Protein AF-A0A916FU09-F1 (afdb_monomer_lite)

Secondary structure (DSSP, 8-state):
-PPP-SEEEE--SHHHHHHHHHHHHTT--EEEE-SSEEPPGGGS-SSTT-HHHHBEEGGGTEE-SEEEEEETTEEEEEE-EE-

Sequence (83 aa):
MTKVYDYVIIGSGFGGSVSAMRLAEKGYSVLVLEKGKRFADQDFAKSNWQFWKYLWLPALRAHGILQISILKGVMVLHGAGLG

Structure (mmCIF, N/CA/C/O backbone):
data_AF-A0A916FU09-F1
#
_entry.id   AF-A0A916FU09-F1
#
loop_
_atom_site.group_PDB
_atom_site.id
_atom_site.type_symbol
_atom_site.label_atom_id
_atom_site.label_alt_id
_atom_site.label_comp_id
_atom_site.label_asym_id
_atom_site.label_entity_id
_atom_site.label_seq_id
_atom_site.pdbx_PDB_ins_code
_atom_site.Cartn_x
_atom_site.Cartn_y
_atom_site.Cartn_z
_atom_site.occupancy
_atom_site.B_iso_or_equiv
_atom_site.auth_seq_id
_atom_site.auth_comp_id
_atom_site.auth_asym_id
_atom_site.auth_atom_id
_atom_site.pdbx_PDB_model_num
ATOM 1 N N . MET A 1 1 ? -0.592 -15.564 19.654 1.00 65.31 1 MET A N 1
ATOM 2 C CA . MET A 1 1 ? -1.718 -14.692 20.058 1.00 65.31 1 MET A CA 1
ATOM 3 C C . MET A 1 1 ? -2.356 -14.122 18.804 1.00 65.31 1 MET A C 1
ATOM 5 O O . MET A 1 1 ? -1.633 -13.600 17.965 1.00 65.31 1 MET A O 1
ATOM 9 N N . THR A 1 2 ? -3.668 -14.264 18.648 1.00 83.94 2 THR A N 1
ATOM 10 C CA . THR A 1 2 ? -4.445 -13.659 17.557 1.00 83.94 2 THR A CA 1
ATOM 11 C C . THR A 1 2 ? -4.695 -12.188 17.873 1.00 83.94 2 THR A C 1
ATOM 13 O O . THR A 1 2 ? -5.218 -11.863 18.935 1.00 83.94 2 THR A O 1
ATOM 16 N N . LYS A 1 3 ? -4.285 -11.293 16.971 1.00 89.38 3 LYS A N 1
ATOM 17 C CA . LYS A 1 3 ? -4.508 -9.851 17.097 1.00 89.38 3 LYS A CA 1
ATOM 18 C C . LYS A 1 3 ? -5.703 -9.468 16.228 1.00 89.38 3 LYS A C 1
ATOM 20 O O . LYS A 1 3 ? -5.675 -9.706 15.024 1.00 89.38 3 LYS A O 1
ATOM 25 N N . VAL A 1 4 ? -6.749 -8.934 16.851 1.00 95.44 4 VAL A N 1
ATOM 26 C CA . VAL A 1 4 ? -7.955 -8.446 16.170 1.00 95.44 4 VAL A CA 1
ATOM 27 C C . VAL A 1 4 ? -7.783 -6.952 15.903 1.00 95.44 4 VAL A C 1
ATOM 29 O O . VAL A 1 4 ? -7.243 -6.241 16.750 1.00 95.44 4 VAL A O 1
ATOM 32 N N . TYR A 1 5 ? -8.198 -6.509 14.719 1.00 97.62 5 TYR A N 1
ATOM 33 C CA . TYR A 1 5 ? -8.203 -5.109 14.304 1.00 97.62 5 TYR A CA 1
ATOM 34 C C . TYR A 1 5 ? -9.637 -4.694 13.982 1.00 97.62 5 TYR A C 1
ATOM 36 O O . TYR A 1 5 ? -10.390 -5.501 13.437 1.00 97.62 5 TYR A O 1
ATOM 44 N N . ASP A 1 6 ? -9.995 -3.448 14.277 1.00 98.06 6 ASP A N 1
ATOM 45 C CA . ASP A 1 6 ? -11.320 -2.901 13.963 1.00 98.06 6 ASP A CA 1
ATOM 46 C C . ASP A 1 6 ? -11.496 -2.718 12.449 1.00 98.06 6 ASP A C 1
ATOM 48 O O . ASP A 1 6 ? -12.565 -2.981 11.903 1.00 98.06 6 ASP A O 1
ATOM 52 N N . TYR A 1 7 ? -10.426 -2.301 11.759 1.00 98.19 7 TYR A N 1
ATOM 53 C CA . TYR A 1 7 ? -10.424 -2.090 10.311 1.00 98.19 7 TYR A CA 1
ATOM 54 C C . TYR A 1 7 ? -9.170 -2.657 9.646 1.00 98.19 7 TYR A C 1
ATOM 56 O O . TYR A 1 7 ? -8.060 -2.573 10.177 1.00 98.19 7 TYR A O 1
ATOM 64 N N . VAL A 1 8 ? -9.347 -3.174 8.428 1.00 97.81 8 VAL A N 1
ATOM 65 C CA . VAL A 1 8 ? -8.256 -3.597 7.544 1.00 97.81 8 VAL A CA 1
ATOM 66 C C . VAL A 1 8 ? -8.351 -2.820 6.235 1.00 97.81 8 VAL A C 1
ATOM 68 O O . VAL A 1 8 ? -9.386 -2.830 5.573 1.00 97.81 8 VAL A O 1
ATOM 71 N N . ILE A 1 9 ? -7.266 -2.152 5.860 1.00 97.81 9 ILE A N 1
ATOM 72 C CA . ILE A 1 9 ? -7.135 -1.379 4.625 1.00 97.81 9 ILE A CA 1
ATOM 73 C C . ILE A 1 9 ? -6.167 -2.108 3.700 1.00 97.81 9 ILE A C 1
ATOM 75 O O . ILE A 1 9 ? -5.044 -2.426 4.088 1.00 97.81 9 ILE A O 1
ATOM 79 N N . ILE A 1 10 ? -6.603 -2.357 2.467 1.00 96.81 10 ILE A N 1
ATOM 80 C CA . ILE A 1 10 ? -5.792 -3.004 1.435 1.00 96.81 10 ILE A CA 1
ATOM 81 C C . ILE A 1 10 ? -5.282 -1.933 0.469 1.00 96.81 10 ILE A C 1
ATOM 83 O O . ILE A 1 10 ? -6.058 -1.329 -0.270 1.00 96.81 10 ILE A O 1
ATOM 87 N N . GLY A 1 11 ? -3.971 -1.723 0.477 1.00 94.81 11 GLY A N 1
ATOM 88 C CA . GLY A 1 11 ? -3.251 -0.716 -0.290 1.00 94.81 11 GLY A CA 1
ATOM 89 C C . GLY A 1 11 ? -2.911 0.520 0.543 1.00 94.81 11 GLY A C 1
ATOM 90 O O . GLY A 1 11 ? -3.785 1.128 1.161 1.00 94.81 11 GLY A O 1
ATOM 91 N N . SER A 1 12 ? -1.645 0.938 0.512 1.00 94.94 12 SER A N 1
ATOM 92 C CA . SER A 1 12 ? -1.147 2.142 1.197 1.00 94.94 12 SER A CA 1
ATOM 93 C C . SER A 1 12 ? -1.056 3.367 0.279 1.00 94.94 12 SER A C 1
ATOM 95 O O . SER A 1 12 ? -0.313 4.308 0.553 1.00 94.94 12 SER A O 1
ATOM 97 N N . GLY A 1 13 ? -1.805 3.374 -0.827 1.00 92.56 13 GLY A N 1
ATOM 98 C CA . GLY A 1 13 ? -1.929 4.547 -1.695 1.00 92.56 13 GLY A CA 1
ATOM 99 C C . GLY A 1 13 ? -2.611 5.728 -0.990 1.00 92.56 13 GLY A C 1
ATOM 100 O O . GLY A 1 13 ? -2.969 5.651 0.184 1.00 92.56 13 GLY A O 1
ATOM 101 N N . PHE A 1 14 ? -2.848 6.821 -1.720 1.00 94.25 14 PHE A N 1
ATOM 102 C CA . PHE A 1 14 ? -3.424 8.049 -1.151 1.00 94.25 14 PHE A CA 1
ATOM 103 C C . PHE A 1 14 ? -4.721 7.802 -0.360 1.00 94.25 14 PHE A C 1
ATOM 105 O O . PHE A 1 14 ? -4.803 8.150 0.815 1.00 94.25 14 PHE A O 1
ATOM 112 N N . GLY A 1 15 ? -5.709 7.143 -0.974 1.00 95.75 15 GLY A N 1
ATOM 113 C CA . GLY A 1 15 ? -6.989 6.862 -0.319 1.00 95.75 15 GLY A CA 1
ATOM 114 C C . GLY A 1 15 ? -6.837 5.987 0.927 1.00 95.75 15 GLY A C 1
ATOM 115 O O . GLY A 1 15 ? -7.347 6.340 1.985 1.00 95.75 15 GLY A O 1
ATOM 116 N N . GLY A 1 16 ? -6.075 4.892 0.824 1.00 96.38 16 GLY A N 1
ATOM 117 C CA . GLY A 1 16 ? -5.849 3.974 1.941 1.00 96.38 16 GLY A CA 1
ATOM 118 C C . GLY A 1 16 ? -5.137 4.640 3.118 1.00 96.38 16 GLY A C 1
ATOM 119 O O . GLY A 1 16 ? -5.574 4.502 4.257 1.00 96.38 16 GLY A O 1
ATOM 120 N N . SER A 1 17 ? -4.103 5.435 2.847 1.00 95.88 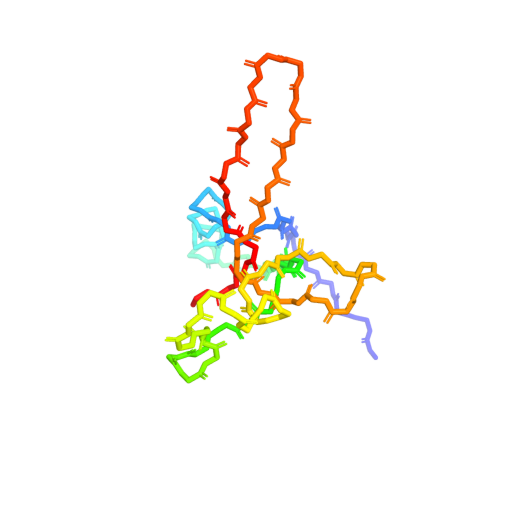17 SER A N 1
ATOM 121 C CA . SER A 1 17 ? -3.343 6.148 3.878 1.00 95.88 17 SER A CA 1
ATOM 122 C C . SER A 1 17 ? -4.170 7.234 4.570 1.00 95.88 17 SER A C 1
ATOM 124 O O . SER A 1 17 ? -4.153 7.330 5.797 1.00 95.88 17 SER A O 1
ATOM 126 N N . VAL A 1 18 ? -4.959 8.010 3.817 1.00 97.69 18 VAL A N 1
ATOM 127 C CA . VAL A 1 18 ? -5.859 9.018 4.401 1.00 97.69 18 VAL A CA 1
ATOM 128 C C . VAL A 1 18 ? -6.949 8.350 5.241 1.00 97.69 18 VAL A C 1
ATOM 130 O O . VAL A 1 18 ? -7.208 8.785 6.362 1.00 97.69 18 VAL A O 1
ATOM 133 N N . SER A 1 19 ? -7.563 7.269 4.750 1.00 98.00 19 SER A N 1
ATOM 134 C CA . SER A 1 19 ? -8.548 6.506 5.523 1.00 98.00 19 SER A CA 1
ATOM 135 C C . SER A 1 19 ? -7.941 5.915 6.797 1.00 98.00 19 SER A C 1
ATOM 137 O O . SER A 1 19 ? -8.553 6.028 7.858 1.00 98.00 19 SER A O 1
ATOM 139 N N . ALA A 1 20 ? -6.731 5.349 6.719 1.00 98.00 20 ALA A N 1
ATOM 140 C CA . ALA A 1 20 ? -6.021 4.797 7.871 1.00 98.00 20 ALA A CA 1
ATOM 141 C C . ALA A 1 20 ? -5.774 5.866 8.936 1.00 98.00 20 ALA A C 1
ATOM 143 O O . ALA A 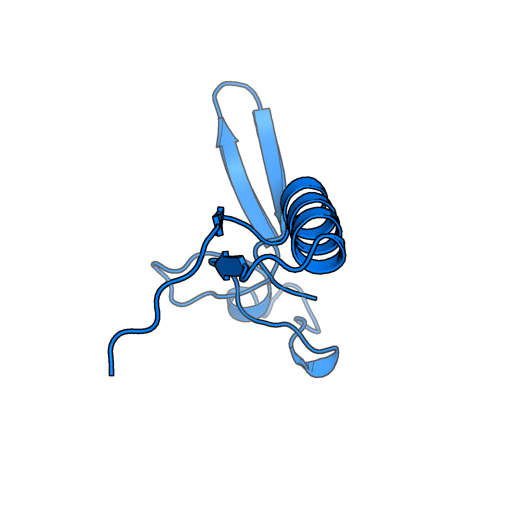1 20 ? -6.094 5.651 10.103 1.00 98.00 20 ALA A O 1
ATOM 144 N N . MET A 1 21 ? -5.278 7.036 8.520 1.00 98.06 21 MET A N 1
ATOM 145 C CA . MET A 1 21 ? -5.041 8.177 9.401 1.00 98.06 21 MET A CA 1
ATOM 146 C C . MET A 1 21 ? -6.330 8.612 10.102 1.00 98.06 21 MET A C 1
ATOM 148 O O . MET A 1 21 ? -6.356 8.701 11.323 1.00 98.06 21 MET A O 1
ATOM 152 N N . ARG A 1 22 ? -7.426 8.812 9.356 1.00 98.50 22 ARG A N 1
ATOM 153 C CA . ARG A 1 22 ? -8.705 9.260 9.934 1.00 98.50 22 ARG A CA 1
ATOM 154 C C . ARG A 1 22 ? -9.318 8.254 10.905 1.00 98.50 22 ARG A C 1
ATOM 156 O O . ARG A 1 22 ? -9.930 8.657 11.890 1.00 98.50 22 ARG A O 1
ATOM 163 N N . LEU A 1 23 ? -9.189 6.957 10.632 1.00 98.44 23 LEU A N 1
ATOM 164 C CA . LEU A 1 23 ? -9.674 5.908 11.531 1.00 98.44 23 LEU A CA 1
ATOM 165 C C . LEU A 1 23 ? -8.807 5.809 12.793 1.00 98.44 23 LEU A C 1
ATOM 167 O O . LEU A 1 23 ? -9.349 5.717 13.893 1.00 98.44 23 LEU A O 1
ATOM 171 N N . ALA A 1 24 ? -7.484 5.904 12.647 1.00 98.12 24 ALA A N 1
ATOM 172 C CA . ALA A 1 24 ? -6.557 5.916 13.773 1.00 98.12 24 ALA A CA 1
ATOM 173 C C . ALA A 1 24 ? -6.744 7.159 14.665 1.00 98.12 24 ALA A C 1
ATOM 175 O O . ALA A 1 24 ? -6.768 7.029 15.884 1.00 98.12 24 ALA A O 1
ATOM 176 N N . GLU A 1 25 ? -6.967 8.344 14.082 1.00 98.50 25 GLU A N 1
ATOM 177 C CA . GLU A 1 25 ? -7.296 9.586 14.810 1.00 98.50 25 GLU A CA 1
ATOM 178 C C . GLU A 1 25 ? -8.566 9.450 15.666 1.00 98.50 25 GLU A C 1
ATOM 180 O O . GLU A 1 25 ? -8.675 10.075 16.718 1.00 98.50 25 GLU A O 1
ATOM 185 N N . LYS A 1 26 ? -9.521 8.611 15.245 1.00 98.31 26 LYS A N 1
ATOM 186 C CA . LYS A 1 26 ? -10.734 8.290 16.015 1.00 98.31 26 LYS A CA 1
ATOM 187 C C . LYS A 1 26 ? -10.521 7.225 17.097 1.00 98.31 26 LYS A C 1
ATOM 189 O O . LYS A 1 26 ? -11.469 6.900 17.807 1.00 98.31 26 LYS A O 1
ATOM 194 N N . GLY A 1 27 ? -9.311 6.685 17.228 1.00 98.19 27 GLY A N 1
ATOM 195 C CA . GLY A 1 27 ? -8.957 5.686 18.236 1.00 98.19 27 GLY A CA 1
ATOM 196 C C . GLY A 1 27 ? -9.184 4.232 17.817 1.00 98.19 27 GLY A C 1
ATOM 197 O O . GLY A 1 27 ? -9.079 3.349 18.664 1.00 98.19 27 GLY A O 1
ATOM 198 N N . TYR A 1 28 ? -9.477 3.957 16.542 1.00 98.44 28 TYR A N 1
ATOM 199 C CA . TYR A 1 28 ? -9.616 2.582 16.061 1.00 98.44 28 TYR A CA 1
ATOM 200 C C . TYR A 1 28 ? -8.261 1.916 15.816 1.00 98.44 28 TYR A C 1
ATOM 202 O O . TYR A 1 28 ? -7.298 2.544 15.369 1.00 98.44 28 TYR A O 1
ATOM 210 N N . SER A 1 29 ? -8.209 0.603 16.029 1.00 97.88 29 SER A N 1
ATOM 211 C CA . SER A 1 29 ? -7.094 -0.234 15.602 1.00 97.88 29 SER A CA 1
ATOM 212 C C . SER A 1 29 ? -7.205 -0.546 14.105 1.00 97.88 29 SER A C 1
ATOM 214 O O . SER A 1 29 ? -8.185 -1.123 13.635 1.00 97.88 29 SER A O 1
ATOM 216 N N . VAL A 1 30 ? -6.189 -0.153 13.334 1.00 98.19 30 VAL A N 1
ATOM 217 C CA . VAL A 1 30 ? -6.199 -0.269 11.868 1.00 98.19 30 VAL A CA 1
ATOM 218 C C . VAL A 1 30 ? -4.987 -1.060 11.389 1.00 98.19 30 VAL A C 1
ATOM 220 O O . VAL A 1 30 ? -3.852 -0.764 11.767 1.00 98.19 30 VAL A O 1
ATOM 223 N N . LEU A 1 31 ? -5.221 -2.055 10.537 1.00 97.25 31 LEU A N 1
ATOM 224 C CA . LEU A 1 31 ? -4.183 -2.786 9.815 1.00 97.25 31 LEU A CA 1
ATOM 225 C C . LEU A 1 31 ? -4.146 -2.315 8.360 1.00 97.25 31 LEU A C 1
ATOM 227 O O . LEU A 1 31 ? -5.150 -2.410 7.663 1.00 97.25 31 LEU A O 1
ATOM 231 N N . VAL A 1 32 ? -2.990 -1.857 7.884 1.00 97.12 32 VAL A N 1
ATOM 232 C CA . VAL A 1 32 ? -2.776 -1.540 6.464 1.00 97.12 32 VAL A CA 1
ATOM 233 C C . VAL A 1 32 ? -1.923 -2.637 5.838 1.00 97.12 32 VAL A C 1
ATOM 235 O O . VAL A 1 32 ? -0.853 -2.958 6.355 1.00 97.12 32 VAL A O 1
ATOM 238 N N . LEU A 1 33 ? -2.393 -3.214 4.735 1.00 96.25 33 LEU A N 1
ATOM 239 C CA . LEU A 1 33 ? -1.684 -4.231 3.965 1.00 96.25 33 LEU A CA 1
ATOM 240 C C . LEU A 1 33 ? -1.304 -3.666 2.601 1.00 96.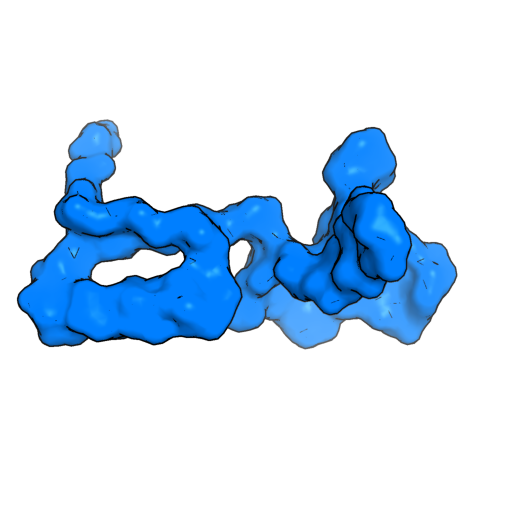25 33 LEU A C 1
ATOM 242 O O . LEU A 1 33 ? -2.175 -3.308 1.818 1.00 96.25 33 LEU A O 1
ATOM 246 N N . GLU A 1 34 ? -0.011 -3.629 2.302 1.00 94.50 34 GLU A N 1
ATOM 247 C CA . GLU A 1 34 ? 0.521 -3.223 1.001 1.00 94.50 34 GLU A CA 1
ATOM 248 C C . GLU A 1 34 ? 1.210 -4.423 0.345 1.00 94.50 34 GLU A C 1
ATOM 250 O O . GLU A 1 34 ? 1.907 -5.187 1.013 1.00 94.50 34 GLU A O 1
ATOM 255 N N . LYS A 1 35 ? 0.988 -4.616 -0.962 1.00 92.06 35 LYS A N 1
ATOM 256 C CA . LYS A 1 35 ? 1.594 -5.733 -1.707 1.00 92.06 35 LYS A CA 1
ATOM 257 C C . LYS A 1 35 ? 3.069 -5.470 -2.009 1.00 92.06 35 LYS A C 1
ATOM 259 O O . LYS A 1 35 ? 3.842 -6.416 -2.127 1.00 92.06 35 LYS A O 1
ATOM 264 N N . GLY A 1 36 ? 3.423 -4.199 -2.210 1.00 90.56 36 GLY A N 1
ATOM 265 C CA . GLY A 1 36 ? 4.774 -3.758 -2.516 1.00 90.56 36 GLY A CA 1
ATOM 266 C C . GLY A 1 36 ? 5.695 -3.802 -1.301 1.00 90.56 36 GLY A C 1
ATOM 267 O O . GLY A 1 36 ? 5.254 -3.878 -0.155 1.00 90.56 36 GLY A O 1
ATOM 268 N N . LYS A 1 37 ? 7.005 -3.722 -1.547 1.00 90.12 37 LYS A N 1
ATOM 269 C CA . LYS A 1 37 ? 7.984 -3.579 -0.461 1.00 90.12 37 LYS A CA 1
ATOM 270 C C . LYS A 1 37 ? 7.951 -2.162 0.114 1.00 90.12 37 LYS A C 1
ATOM 272 O O . LYS A 1 37 ? 7.516 -1.223 -0.552 1.00 90.12 37 LYS A O 1
ATOM 277 N N . ARG A 1 38 ? 8.479 -2.001 1.326 1.00 91.31 38 ARG A N 1
ATOM 278 C CA . ARG A 1 38 ? 8.874 -0.682 1.822 1.00 91.31 38 ARG A CA 1
ATOM 279 C C . ARG A 1 38 ? 10.142 -0.249 1.094 1.00 91.31 38 ARG A C 1
ATOM 281 O O . ARG A 1 38 ? 11.096 -1.021 1.049 1.00 91.31 38 ARG A O 1
ATOM 288 N N . PHE A 1 39 ? 10.126 0.936 0.501 1.00 90.06 39 PHE A N 1
ATOM 289 C CA . PHE A 1 39 ? 11.267 1.507 -0.204 1.00 90.06 39 PHE A CA 1
ATOM 290 C C . PHE A 1 39 ? 11.922 2.573 0.670 1.00 90.06 39 PHE A C 1
ATOM 292 O O . PHE A 1 39 ? 11.261 3.502 1.119 1.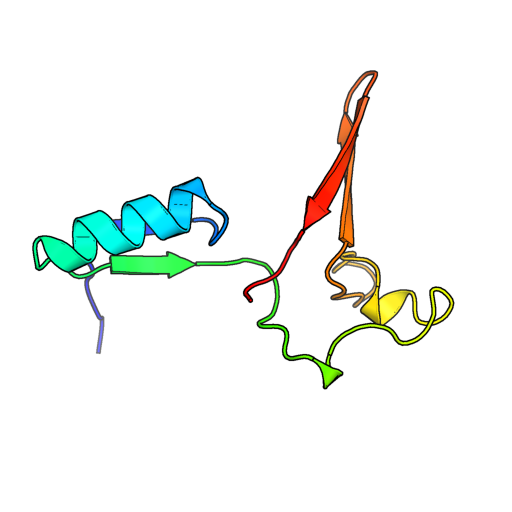00 90.06 39 PHE A O 1
ATOM 299 N N . ALA A 1 40 ? 13.225 2.444 0.887 1.00 89.62 40 ALA A N 1
ATOM 300 C CA . ALA A 1 40 ? 14.095 3.542 1.279 1.00 89.62 40 ALA A CA 1
ATOM 301 C C . ALA A 1 40 ? 14.841 4.086 0.048 1.00 89.62 40 ALA A C 1
ATOM 303 O O . ALA A 1 40 ? 14.863 3.453 -1.010 1.00 89.62 40 ALA A O 1
ATOM 304 N N . ASP A 1 41 ? 15.510 5.230 0.181 1.00 88.00 41 ASP A N 1
ATOM 305 C CA . ASP A 1 41 ? 16.222 5.876 -0.932 1.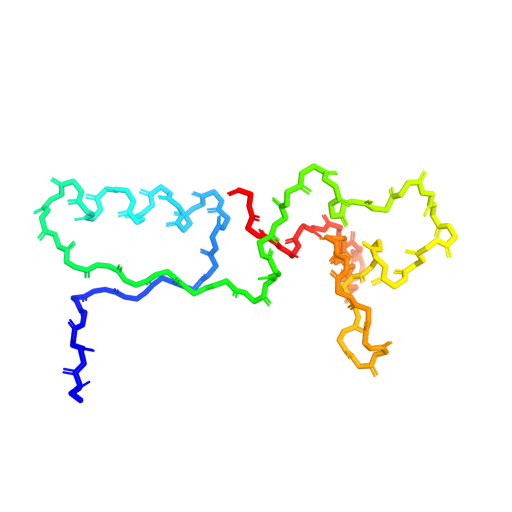00 88.00 41 ASP A CA 1
ATOM 306 C C . ASP A 1 41 ? 17.232 4.942 -1.626 1.00 88.00 41 ASP A C 1
ATOM 308 O O . ASP A 1 41 ? 17.383 4.951 -2.848 1.00 88.00 41 ASP A O 1
ATOM 312 N N . GLN A 1 42 ? 17.891 4.060 -0.869 1.00 87.81 42 GLN A N 1
ATOM 313 C CA . GLN A 1 42 ? 18.835 3.077 -1.409 1.00 87.81 42 GLN A CA 1
ATOM 314 C C . GLN A 1 42 ? 18.190 1.920 -2.196 1.00 87.81 42 GLN A C 1
ATOM 316 O O . GLN A 1 42 ? 18.896 1.181 -2.892 1.00 87.81 42 GLN A O 1
ATOM 321 N N . ASP A 1 43 ? 16.876 1.724 -2.082 1.00 87.38 43 ASP A N 1
ATOM 322 C CA . ASP A 1 43 ? 16.161 0.599 -2.691 1.00 87.38 43 ASP A CA 1
ATOM 323 C C . ASP A 1 43 ? 15.811 0.820 -4.160 1.00 87.38 43 ASP A C 1
ATOM 325 O O . ASP A 1 43 ? 15.493 -0.149 -4.867 1.00 87.38 43 ASP A O 1
ATOM 329 N N . PHE A 1 44 ? 15.863 2.070 -4.615 1.00 87.25 44 PHE A N 1
ATOM 330 C CA . PHE A 1 44 ? 15.542 2.441 -5.981 1.00 87.25 44 PHE A CA 1
ATOM 331 C C . PHE A 1 44 ? 16.627 1.986 -6.961 1.00 87.25 44 PHE A C 1
ATOM 333 O O . PHE A 1 44 ? 17.827 1.950 -6.672 1.00 87.25 44 PHE A O 1
ATOM 340 N N . ALA A 1 45 ? 16.192 1.609 -8.163 1.00 88.94 45 ALA A N 1
ATOM 341 C CA . ALA A 1 45 ? 17.104 1.270 -9.240 1.00 88.94 45 ALA A CA 1
ATOM 342 C C . ALA A 1 45 ? 17.903 2.517 -9.650 1.00 88.94 45 ALA A C 1
ATOM 344 O O . ALA A 1 45 ? 17.328 3.535 -10.020 1.00 88.94 45 ALA A O 1
ATOM 345 N N . LYS A 1 46 ? 19.238 2.421 -9.644 1.00 90.00 46 LYS A N 1
ATOM 346 C CA . LYS A 1 46 ? 20.110 3.504 -10.138 1.00 90.00 46 LYS A CA 1
ATOM 347 C C . LYS A 1 46 ? 20.070 3.648 -11.665 1.00 90.00 46 LYS A C 1
ATOM 349 O O . LYS A 1 46 ? 20.544 4.640 -12.203 1.00 90.00 46 LYS A O 1
ATOM 354 N N . SER A 1 47 ? 19.570 2.631 -12.366 1.00 88.94 47 SER A N 1
ATOM 355 C CA . SER A 1 47 ? 19.451 2.603 -13.822 1.00 88.94 47 SER A CA 1
ATOM 356 C C . SER A 1 47 ? 18.357 1.630 -14.265 1.00 88.94 47 SER A C 1
ATOM 358 O O . SER A 1 47 ? 18.107 0.623 -13.600 1.00 88.94 47 SER A O 1
ATOM 360 N N . ASN A 1 48 ? 17.757 1.884 -15.430 1.00 83.25 48 ASN A N 1
ATOM 361 C CA . ASN A 1 48 ? 16.678 1.053 -15.989 1.00 83.25 48 ASN A CA 1
ATOM 362 C C . ASN A 1 48 ? 17.131 -0.370 -16.369 1.00 83.25 48 ASN A C 1
ATOM 364 O O . ASN A 1 48 ? 16.306 -1.271 -16.485 1.00 83.25 48 ASN A O 1
ATOM 368 N N . TRP A 1 49 ? 18.442 -0.592 -16.507 1.00 86.88 49 TRP A N 1
ATOM 369 C CA . TRP A 1 49 ? 19.028 -1.919 -16.725 1.00 86.88 49 TRP A CA 1
ATOM 370 C C . TRP A 1 49 ? 18.854 -2.854 -15.525 1.00 86.88 49 TRP A C 1
ATOM 372 O O . TRP A 1 49 ? 18.801 -4.070 -15.690 1.00 86.88 49 TRP A O 1
ATOM 382 N N . GLN A 1 50 ? 18.703 -2.304 -14.317 1.00 88.19 50 GLN A N 1
ATOM 383 C CA . GLN A 1 50 ? 18.379 -3.071 -13.112 1.00 88.19 50 GLN A CA 1
ATOM 384 C C . GLN A 1 50 ? 16.873 -3.343 -13.052 1.00 88.19 50 GLN A C 1
ATOM 386 O O . GLN A 1 50 ? 16.196 -2.985 -12.086 1.00 88.19 50 GLN A O 1
ATOM 391 N N . PHE A 1 51 ? 16.333 -3.966 -14.100 1.00 88.06 51 PHE A N 1
ATOM 392 C CA . PHE A 1 51 ? 14.891 -4.131 -14.273 1.00 88.06 51 PHE A CA 1
ATOM 393 C C . PHE A 1 51 ? 14.239 -4.879 -13.097 1.00 88.06 51 PHE A C 1
ATOM 395 O O . PHE A 1 51 ? 13.111 -4.567 -12.736 1.00 88.06 51 PHE A O 1
ATOM 402 N N . TRP A 1 52 ? 14.961 -5.787 -12.426 1.00 88.31 52 TRP A N 1
ATOM 403 C CA . TRP A 1 52 ? 14.482 -6.503 -11.234 1.00 88.31 52 TRP A CA 1
ATOM 404 C C . TRP A 1 52 ? 14.264 -5.605 -10.001 1.00 88.31 52 TRP A C 1
ATOM 406 O O . TRP A 1 52 ? 13.493 -5.961 -9.109 1.00 88.31 52 TRP A O 1
ATOM 416 N N . LYS A 1 53 ? 14.931 -4.443 -9.943 1.00 89.12 53 LYS A N 1
ATOM 417 C CA . LYS A 1 53 ? 14.719 -3.383 -8.938 1.00 89.12 53 LYS A CA 1
ATOM 418 C C . LYS A 1 53 ? 13.783 -2.277 -9.424 1.00 89.12 53 LYS A C 1
ATOM 420 O O . LYS A 1 53 ? 13.363 -1.450 -8.620 1.00 89.12 53 LYS A O 1
ATOM 425 N N . TYR A 1 54 ? 13.480 -2.239 -10.717 1.00 89.44 54 TYR A N 1
ATOM 426 C CA . TYR A 1 54 ? 12.682 -1.183 -11.335 1.00 89.44 54 TYR A CA 1
ATOM 427 C C . TYR A 1 54 ? 11.221 -1.603 -11.542 1.00 89.44 54 TYR A C 1
ATOM 429 O O . TYR A 1 54 ? 10.321 -0.889 -11.106 1.00 89.44 54 TYR A O 1
ATOM 437 N N . LEU A 1 55 ? 10.985 -2.787 -12.116 1.00 92.31 55 LEU A N 1
ATOM 438 C CA . LEU A 1 55 ? 9.655 -3.319 -12.410 1.00 92.31 55 LEU A CA 1
ATOM 439 C C . LEU A 1 55 ? 9.125 -4.220 -11.291 1.00 92.31 55 LEU A C 1
ATOM 441 O O . LEU A 1 55 ? 9.843 -5.053 -10.736 1.00 92.31 55 LEU A O 1
ATOM 445 N N . TRP A 1 56 ? 7.831 -4.099 -11.017 1.00 92.31 56 TRP A N 1
ATOM 446 C CA . TRP A 1 56 ? 7.065 -5.029 -10.203 1.00 92.31 56 TRP A CA 1
ATOM 447 C C . TRP A 1 56 ? 6.558 -6.186 -11.075 1.00 92.31 56 TRP A C 1
ATOM 449 O O . TRP A 1 56 ? 5.491 -6.108 -11.688 1.00 92.31 56 TRP A O 1
ATOM 459 N N . LEU A 1 57 ? 7.336 -7.269 -11.138 1.00 92.31 57 LEU A N 1
ATOM 460 C CA . LEU A 1 57 ? 6.985 -8.530 -11.799 1.00 92.31 57 LEU A CA 1
ATOM 461 C C . LEU A 1 57 ? 7.366 -9.706 -10.879 1.00 92.31 57 LEU A C 1
ATOM 463 O O . LEU A 1 57 ? 8.410 -10.337 -11.078 1.00 92.31 57 LEU A O 1
ATOM 467 N N . PRO A 1 58 ? 6.522 -10.037 -9.881 1.00 87.69 58 PRO A N 1
ATOM 468 C CA . PRO A 1 58 ? 6.840 -11.048 -8.868 1.00 87.69 58 PRO A CA 1
ATOM 469 C C . PRO A 1 58 ? 7.153 -12.430 -9.453 1.00 87.69 58 PRO A C 1
ATOM 471 O O . PRO A 1 58 ? 8.022 -13.134 -8.943 1.00 87.69 58 PRO A O 1
ATOM 474 N N . ALA A 1 59 ? 6.512 -12.791 -10.573 1.00 90.06 59 ALA A N 1
ATOM 475 C CA . ALA A 1 59 ? 6.769 -14.043 -11.291 1.00 90.06 59 ALA A CA 1
ATOM 476 C C . ALA A 1 59 ? 8.230 -14.183 -11.766 1.00 90.06 59 ALA A C 1
ATOM 478 O O . ALA A 1 59 ? 8.742 -15.293 -11.860 1.00 90.06 59 ALA A O 1
ATOM 479 N N . LEU A 1 60 ? 8.918 -13.063 -12.014 1.00 91.19 60 LEU A N 1
ATOM 480 C CA . LEU A 1 60 ? 10.335 -13.009 -12.389 1.00 91.19 60 LEU A CA 1
ATOM 481 C C . LEU A 1 60 ? 11.239 -12.604 -11.214 1.00 91.19 60 LEU A C 1
ATOM 483 O O . LEU A 1 60 ? 12.392 -12.233 -11.420 1.00 91.19 60 LEU A O 1
ATOM 487 N N . ARG A 1 61 ? 10.718 -12.635 -9.978 1.00 89.62 61 ARG A N 1
ATOM 488 C CA . ARG A 1 61 ? 11.378 -12.129 -8.760 1.00 89.62 61 ARG A CA 1
ATOM 489 C C . ARG A 1 61 ? 11.802 -10.656 -8.843 1.00 89.62 61 ARG A C 1
ATOM 491 O O . ARG A 1 61 ? 12.656 -10.214 -8.074 1.00 89.62 61 ARG A O 1
ATOM 498 N N . ALA A 1 62 ? 11.181 -9.888 -9.733 1.00 91.56 62 ALA A N 1
ATOM 499 C CA . ALA A 1 62 ? 11.371 -8.451 -9.834 1.0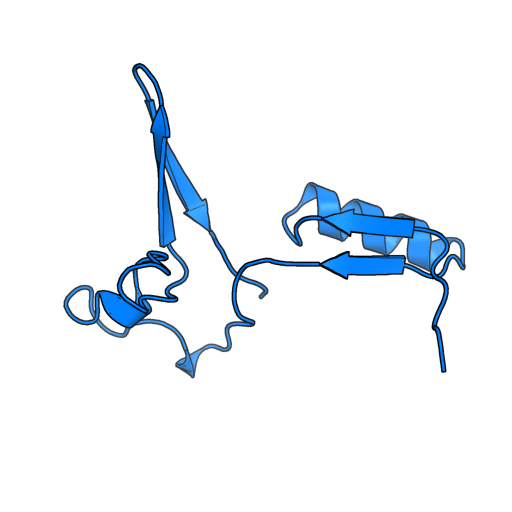0 91.56 62 ALA A CA 1
ATOM 500 C C . ALA A 1 62 ? 10.390 -7.741 -8.889 1.00 91.56 62 ALA A C 1
ATOM 502 O O . ALA A 1 62 ? 9.175 -7.888 -9.018 1.00 91.56 62 ALA A O 1
ATOM 503 N N . HIS A 1 63 ? 10.924 -6.983 -7.934 1.00 91.25 63 HIS A N 1
ATOM 504 C CA . HIS A 1 63 ? 10.162 -6.309 -6.875 1.00 91.25 63 HIS A CA 1
ATOM 505 C C . HIS A 1 63 ? 10.499 -4.813 -6.844 1.00 91.25 63 HIS A C 1
ATOM 507 O O . HIS A 1 63 ? 10.821 -4.241 -5.798 1.00 91.25 63 HIS A O 1
ATOM 513 N N . GLY A 1 64 ? 10.517 -4.199 -8.027 1.00 92.06 64 GLY A N 1
ATOM 514 C CA . GLY A 1 64 ? 10.677 -2.760 -8.191 1.00 92.06 64 GLY A CA 1
ATOM 515 C C . GLY A 1 64 ? 9.386 -1.980 -7.977 1.00 92.06 64 GLY A C 1
ATOM 516 O O . GLY A 1 64 ? 8.327 -2.566 -7.785 1.00 92.06 64 GLY A O 1
ATOM 517 N N . ILE A 1 65 ? 9.482 -0.650 -7.974 1.00 91.69 65 ILE A N 1
ATOM 518 C CA . ILE A 1 65 ? 8.343 0.215 -7.638 1.00 91.69 65 ILE A CA 1
ATOM 519 C C . ILE A 1 65 ? 7.338 0.349 -8.784 1.00 91.69 65 ILE A C 1
ATOM 521 O O . ILE A 1 65 ? 6.158 0.558 -8.531 1.00 91.69 65 ILE A O 1
ATOM 525 N N . LEU A 1 66 ? 7.772 0.239 -10.042 1.00 92.81 66 LEU A N 1
ATOM 526 C CA . LEU A 1 66 ? 6.901 0.481 -11.187 1.00 92.81 66 LEU A CA 1
ATOM 527 C C . LEU A 1 66 ? 6.100 -0.773 -11.536 1.00 92.81 66 LEU A C 1
ATOM 529 O O . LEU A 1 66 ? 6.659 -1.770 -11.992 1.00 92.81 66 LEU A O 1
ATOM 533 N N . GLN A 1 67 ? 4.781 -0.695 -11.425 1.00 92.75 67 GLN A N 1
ATOM 534 C CA . GLN A 1 67 ? 3.868 -1.687 -11.963 1.00 92.75 67 GLN A CA 1
ATOM 535 C C . GLN A 1 67 ? 3.185 -1.167 -13.229 1.00 92.75 67 GLN A C 1
ATOM 537 O O . GLN A 1 67 ? 2.665 -0.053 -13.281 1.00 92.75 67 GLN A O 1
ATOM 542 N N . ILE A 1 68 ? 3.154 -2.025 -14.246 1.00 93.31 68 ILE A N 1
ATOM 543 C CA . ILE A 1 68 ? 2.460 -1.771 -15.506 1.00 93.31 68 ILE A CA 1
ATOM 544 C C . ILE A 1 68 ? 1.218 -2.656 -15.538 1.00 93.31 68 ILE A C 1
ATOM 546 O O . ILE A 1 68 ? 1.289 -3.860 -15.292 1.00 93.31 68 ILE A O 1
ATOM 550 N N . SER A 1 69 ? 0.058 -2.066 -15.801 1.00 91.81 69 SER A N 1
ATOM 551 C CA . SER A 1 69 ? -1.206 -2.787 -15.952 1.00 91.81 69 SER A CA 1
ATOM 552 C C . SER A 1 69 ? -1.817 -2.452 -17.301 1.00 91.81 69 SER A C 1
ATOM 554 O O . SER A 1 69 ? -2.177 -1.308 -17.566 1.00 91.81 69 SER A O 1
ATOM 556 N N . ILE A 1 70 ? -1.896 -3.460 -18.166 1.00 92.88 70 ILE A N 1
ATOM 557 C CA . ILE A 1 70 ? -2.454 -3.331 -19.509 1.00 92.88 70 ILE A CA 1
ATOM 558 C C . ILE A 1 70 ? -3.927 -3.726 -19.434 1.00 92.88 70 ILE A C 1
ATOM 560 O O . ILE A 1 70 ? -4.261 -4.861 -19.099 1.00 92.88 70 ILE A O 1
ATOM 564 N N . LEU A 1 71 ? -4.802 -2.775 -19.732 1.00 92.62 71 LEU A N 1
ATOM 565 C CA . LEU A 1 71 ? -6.240 -2.967 -19.868 1.00 92.62 71 LEU A CA 1
ATOM 566 C C . LEU A 1 71 ? -6.627 -2.780 -21.342 1.00 92.62 71 LEU A C 1
ATOM 568 O O . LEU A 1 71 ? -5.814 -2.370 -22.175 1.00 92.62 71 LEU A O 1
ATOM 572 N N . LYS A 1 72 ? -7.883 -3.071 -21.695 1.00 93.25 72 LYS A N 1
ATOM 573 C CA . LYS A 1 72 ? -8.368 -2.857 -23.066 1.00 93.25 72 LYS A CA 1
ATOM 574 C C . LYS A 1 72 ? -8.304 -1.365 -23.411 1.00 93.25 72 LYS A C 1
ATOM 576 O O . LYS A 1 72 ? -9.076 -0.579 -22.875 1.00 93.25 72 LYS A O 1
ATOM 581 N N . GLY A 1 73 ? -7.376 -0.995 -24.291 1.00 93.31 73 GLY A N 1
ATOM 582 C CA . GLY A 1 73 ? -7.209 0.376 -24.780 1.00 93.31 73 GLY A CA 1
ATOM 583 C C . GLY A 1 73 ? -6.458 1.332 -23.847 1.00 93.31 73 GLY A C 1
ATOM 584 O O . GLY A 1 73 ? -6.316 2.498 -24.199 1.00 93.31 73 GLY A O 1
ATOM 585 N N . VAL A 1 74 ? -5.952 0.879 -22.693 1.00 95.50 74 VAL A N 1
ATOM 586 C CA . VAL A 1 74 ? -5.159 1.735 -21.796 1.00 95.50 74 VAL A CA 1
ATOM 587 C C . VAL A 1 74 ? -4.038 0.963 -21.110 1.00 95.50 74 VAL A C 1
ATOM 589 O O . VAL A 1 74 ? -4.222 -0.157 -20.637 1.00 95.50 74 VAL A O 1
ATOM 592 N N . MET A 1 75 ? -2.866 1.589 -21.036 1.00 95.75 75 MET A N 1
ATOM 593 C CA . MET A 1 75 ? -1.739 1.130 -20.232 1.00 95.75 75 MET A CA 1
ATOM 594 C C . MET A 1 75 ? -1.604 2.048 -19.019 1.00 95.75 75 MET A C 1
ATOM 596 O O . MET A 1 75 ? -1.372 3.245 -19.164 1.00 95.75 75 MET A O 1
ATOM 600 N N . VAL A 1 76 ? -1.753 1.485 -17.824 1.00 94.81 76 VAL A N 1
ATOM 601 C CA . VAL A 1 76 ? -1.656 2.215 -16.559 1.00 94.81 76 VAL A CA 1
ATOM 602 C C . VAL A 1 76 ? -0.286 1.962 -15.943 1.00 94.81 76 VAL A C 1
ATOM 604 O O . VAL A 1 76 ? 0.090 0.812 -15.708 1.00 94.81 76 VAL A O 1
ATOM 607 N N . LEU A 1 77 ? 0.441 3.041 -15.665 1.00 93.50 77 LEU A N 1
ATOM 608 C CA . LEU A 1 77 ? 1.698 3.030 -14.921 1.00 93.50 77 LEU A CA 1
ATOM 609 C C . LEU A 1 77 ? 1.410 3.487 -13.492 1.00 93.50 77 LEU A C 1
ATOM 611 O O . LEU A 1 77 ? 0.905 4.589 -13.289 1.00 93.50 77 LEU A O 1
ATOM 615 N N . HIS A 1 78 ? 1.694 2.642 -12.505 1.00 91.19 78 HIS A N 1
ATOM 616 C CA . HIS A 1 78 ? 1.435 2.953 -11.097 1.00 91.19 78 HIS A CA 1
ATOM 617 C C . HIS A 1 78 ? 2.491 2.348 -10.174 1.00 91.19 78 HIS A C 1
ATOM 619 O O . HIS A 1 78 ? 3.280 1.498 -10.581 1.00 91.19 78 HIS A O 1
ATOM 625 N N . GLY A 1 79 ? 2.539 2.839 -8.938 1.00 90.25 79 GLY A N 1
ATOM 626 C CA . GLY A 1 79 ? 3.484 2.381 -7.925 1.00 90.25 79 GLY A CA 1
ATOM 627 C C . GLY A 1 79 ? 2.987 1.142 -7.178 1.00 90.25 79 GLY A C 1
ATOM 628 O O . GLY A 1 79 ? 1.833 1.090 -6.760 1.00 90.25 79 GLY A O 1
ATOM 629 N N . ALA A 1 80 ? 3.873 0.175 -6.954 1.00 90.94 80 ALA A N 1
ATOM 630 C CA . ALA A 1 80 ? 3.688 -0.945 -6.037 1.00 90.94 80 ALA A CA 1
ATOM 631 C C . ALA A 1 80 ? 4.757 -0.871 -4.938 1.00 90.94 80 ALA A C 1
ATOM 633 O O . ALA A 1 80 ? 5.838 -1.451 -5.054 1.00 90.94 80 ALA A O 1
ATOM 634 N N . GLY A 1 81 ? 4.472 -0.121 -3.875 1.00 88.69 81 GLY A N 1
ATOM 635 C CA . GLY A 1 81 ? 5.427 0.111 -2.798 1.00 88.69 81 GLY A CA 1
ATOM 636 C C . GLY A 1 81 ? 4.884 1.002 -1.692 1.00 88.69 81 GLY A C 1
ATOM 637 O O . GLY A 1 81 ? 4.006 1.831 -1.924 1.00 88.69 81 GLY A O 1
ATOM 638 N N . LEU A 1 82 ? 5.449 0.828 -0.500 1.00 87.94 82 LEU A N 1
ATOM 639 C CA . LEU A 1 82 ? 5.266 1.715 0.643 1.00 87.94 82 LEU A CA 1
ATOM 640 C C . LEU A 1 82 ? 6.451 2.688 0.711 1.00 87.94 82 LEU A C 1
ATOM 642 O O . LEU A 1 82 ? 7.600 2.239 0.708 1.00 87.94 82 LEU A O 1
ATOM 646 N N . GLY A 1 83 ? 6.157 3.987 0.777 1.00 77.38 83 GLY A N 1
ATOM 647 C CA . GLY A 1 83 ? 7.122 5.055 1.070 1.00 77.38 83 GLY A CA 1
ATOM 648 C C . GLY A 1 83 ? 7.110 5.449 2.539 1.00 77.38 83 GLY A C 1
ATOM 649 O O . GLY A 1 83 ? 6.066 5.232 3.195 1.00 77.38 83 GLY A O 1
#

pLDDT: mean 92.44, std 5.17, range [65.31, 98.5]

Radius of gyration: 15.64 Å; chains: 1; bounding box: 31×24×45 Å

Foldseek 3Di:
DDDDFPEEFEACPPVSVVVQVVCVVVVGGYHYDAPAEADDPVQADPDCVPVLQDEDDVVVNRRHQWYWDDDVPDIDTGGRYDD